Protein AF-A0A5M6I5X1-F1 (afdb_monomer_lite)

pLDDT: mean 81.23, std 10.94, range [49.38, 95.44]

Sequence (178 aa):
MTDHIRAFAERLIDKGPEALPPRDRRVIEHIAKRLSARLDWSAEYEESLTFGQRLADAVAAWGGSWPFIVSFALVMLVWIAVNLGLAGGTPFDPYPFILLNLVLSTLAAIQAPIIMMSQNRQAAKDRIQALH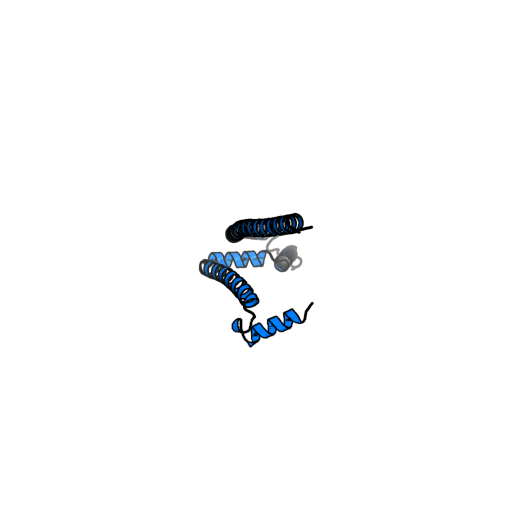DYEVNLKAEVEIVALHDKLDRLRSQDLAAAVARIEGRIEALLHVPR

Organism: NCBI:txid50712

InterPro domains:
  IPR010406 Protein of unknown function DUF1003 [PF06210] (63-159)
  IPR010406 Protein of unknown function DUF1003 [PTHR41386] (38-153)

Foldseek 3Di:
DPVVVVVVVVCCVPPNLVPDDPVVSVVVVVVVVVVVVVVVVVVVVVVPDDPVLVVLLVCLVQCPDPVNVVVVVVVVVVLCCVQVCVVVDHRPQHPVRPVVVVVVVVVVVVNVVSNVSNVVVVVVVVVVVVVVVVVVVVVVVVVVVVVVVVVVVVVVVVVVVVVVVVVVVVVVVVPPDD

Secondary structure (DSSP, 8-state):
--HHHHHHHHHHHHH-GGGS-HHHHHHHHHHHHHHHHHHHHHHHHHHT--HHHHHHHHHHHHHTSHHHHHHHHHHHHHHHHIIIIITSS--SS-TTTHHHHHHHHHHHHHHHHHHHHHHHHHHHHHHHHHHHHHHHHHHHHHHHHHHHHHHHHHHHHHHHHHHHHHHHHHHHHHT---

Structure (mmCIF, N/CA/C/O backbone):
data_AF-A0A5M6I5X1-F1
#
_entry.id   AF-A0A5M6I5X1-F1
#
loop_
_atom_site.group_PDB
_atom_site.id
_atom_site.type_symbol
_atom_site.label_atom_id
_atom_site.label_alt_id
_atom_site.label_comp_id
_atom_site.label_asym_id
_atom_site.label_entity_id
_atom_site.label_seq_id
_atom_site.pdbx_PDB_ins_code
_atom_site.Cartn_x
_atom_site.Cartn_y
_atom_site.Cartn_z
_atom_site.occupancy
_atom_site.B_iso_or_equiv
_atom_site.auth_seq_id
_atom_site.auth_comp_id
_atom_site.auth_asym_id
_atom_site.auth_atom_id
_atom_site.pdbx_PDB_model_num
ATOM 1 N N . MET A 1 1 ? 12.006 -12.744 29.711 1.00 49.38 1 MET A N 1
ATOM 2 C CA . MET A 1 1 ? 10.626 -12.481 29.239 1.00 49.38 1 MET A CA 1
ATOM 3 C C . MET A 1 1 ? 10.304 -13.355 28.014 1.00 49.38 1 MET A C 1
ATOM 5 O O . MET A 1 1 ? 9.609 -12.910 27.114 1.00 49.38 1 MET A O 1
ATOM 9 N N . THR A 1 2 ? 10.817 -14.598 27.965 1.00 55.56 2 THR A N 1
ATOM 10 C CA . THR A 1 2 ? 11.048 -15.305 26.684 1.00 55.56 2 THR A CA 1
ATOM 11 C C . THR A 1 2 ? 10.628 -16.785 26.719 1.00 55.56 2 THR A C 1
ATOM 13 O O . THR A 1 2 ? 10.107 -17.284 25.726 1.00 55.56 2 THR A O 1
ATOM 16 N N . ASP A 1 3 ? 10.719 -17.467 27.867 1.00 68.94 3 ASP A N 1
ATOM 17 C CA . ASP A 1 3 ? 10.360 -18.897 27.960 1.00 68.94 3 ASP A CA 1
ATOM 18 C C . ASP A 1 3 ? 8.855 -19.161 27.875 1.00 68.94 3 ASP A C 1
ATOM 20 O O . ASP A 1 3 ? 8.422 -20.140 27.273 1.00 68.94 3 ASP A O 1
ATOM 24 N N . HIS A 1 4 ? 8.035 -18.250 28.406 1.00 64.62 4 HIS A N 1
ATOM 25 C CA . HIS A 1 4 ? 6.580 -18.400 28.380 1.00 64.62 4 HIS A CA 1
ATOM 26 C C . HIS A 1 4 ? 6.004 -18.271 26.957 1.00 64.62 4 HIS A C 1
ATOM 28 O O . HIS A 1 4 ? 4.990 -18.893 26.652 1.00 64.62 4 HIS A O 1
ATOM 34 N N . ILE A 1 5 ? 6.655 -17.500 26.076 1.00 72.25 5 ILE A N 1
ATOM 35 C CA . ILE A 1 5 ? 6.251 -17.350 24.668 1.00 72.25 5 ILE A CA 1
ATOM 36 C C . ILE A 1 5 ? 6.659 -18.592 23.869 1.00 72.25 5 ILE A C 1
ATOM 38 O O . ILE A 1 5 ? 5.864 -19.100 23.082 1.00 72.25 5 ILE A O 1
ATOM 42 N N . ARG A 1 6 ? 7.864 -19.129 24.108 1.00 75.00 6 ARG A N 1
ATOM 43 C CA . ARG A 1 6 ? 8.332 -20.362 23.457 1.00 75.00 6 ARG A CA 1
ATOM 44 C C . ARG A 1 6 ? 7.480 -21.572 23.855 1.00 75.00 6 ARG A C 1
ATOM 46 O O . ARG A 1 6 ? 6.986 -22.266 22.974 1.00 75.00 6 ARG A O 1
ATOM 53 N N . ALA A 1 7 ? 7.220 -21.760 25.149 1.00 73.38 7 ALA A N 1
ATOM 54 C CA . ALA A 1 7 ? 6.371 -22.848 25.639 1.00 73.38 7 ALA A CA 1
ATOM 55 C C . ALA A 1 7 ? 4.919 -22.743 25.134 1.00 73.38 7 ALA A C 1
ATOM 57 O O . ALA A 1 7 ? 4.246 -23.753 24.937 1.00 73.38 7 ALA A O 1
ATOM 58 N N . PHE A 1 8 ? 4.424 -21.523 24.917 1.00 64.56 8 PHE A N 1
ATOM 59 C CA . PHE A 1 8 ? 3.113 -21.276 24.319 1.00 64.56 8 PHE A CA 1
ATOM 60 C C . PHE A 1 8 ? 3.080 -21.636 22.826 1.00 64.56 8 PHE A C 1
ATOM 62 O O . PHE A 1 8 ? 2.148 -22.304 22.383 1.00 64.56 8 PHE A O 1
ATOM 69 N N . ALA A 1 9 ? 4.113 -21.256 22.066 1.00 67.56 9 ALA A N 1
ATOM 70 C CA . ALA A 1 9 ? 4.240 -21.582 20.647 1.00 67.56 9 ALA A CA 1
ATOM 71 C C . ALA A 1 9 ? 4.378 -23.097 20.404 1.00 67.56 9 ALA A C 1
ATOM 73 O O . ALA A 1 9 ? 3.713 -23.636 19.524 1.00 67.56 9 ALA A O 1
ATOM 74 N N . GLU A 1 10 ? 5.172 -23.796 21.220 1.00 73.94 10 GLU A N 1
ATOM 75 C CA . GLU A 1 10 ? 5.323 -25.258 21.149 1.00 73.94 10 GLU A CA 1
ATOM 76 C C . GLU A 1 10 ? 4.000 -25.983 21.421 1.00 73.94 10 GLU A C 1
ATOM 78 O O . GLU A 1 10 ? 3.625 -26.884 20.676 1.00 73.94 10 GLU A O 1
ATOM 83 N N . ARG A 1 11 ? 3.229 -25.544 22.427 1.00 65.69 11 ARG A N 1
ATOM 84 C CA . ARG A 1 11 ? 1.900 -26.117 22.706 1.00 65.69 11 ARG A CA 1
ATOM 85 C C . ARG A 1 11 ? 0.918 -25.918 21.553 1.00 65.69 11 ARG A C 1
ATOM 87 O O . ARG A 1 11 ? 0.103 -26.804 21.310 1.00 65.69 11 ARG A O 1
ATOM 94 N N . LEU A 1 12 ? 0.995 -24.782 20.856 1.00 66.50 12 LEU A N 1
ATOM 95 C CA . LEU A 1 12 ? 0.159 -24.510 19.686 1.00 66.50 12 LEU A CA 1
ATOM 96 C C . LEU A 1 12 ? 0.459 -25.451 18.524 1.00 66.50 12 LEU A C 1
ATOM 98 O O . LEU A 1 12 ? -0.468 -25.949 17.893 1.00 66.50 12 LEU A O 1
ATOM 102 N N . ILE A 1 13 ? 1.747 -25.653 18.243 1.00 71.31 13 ILE A N 1
ATOM 103 C CA . ILE A 1 13 ? 2.213 -26.472 17.122 1.00 71.31 13 ILE A CA 1
ATOM 104 C C . ILE A 1 13 ? 1.899 -27.951 17.372 1.00 71.31 13 ILE A C 1
ATOM 106 O O . ILE A 1 13 ? 1.503 -28.650 16.446 1.00 71.31 13 ILE A O 1
ATOM 110 N N . ASP A 1 14 ? 2.033 -28.411 18.618 1.00 72.44 14 ASP A N 1
ATOM 111 C CA . ASP A 1 14 ? 1.978 -29.837 18.955 1.00 72.44 14 ASP A CA 1
ATOM 112 C C . ASP A 1 14 ? 0.560 -30.337 19.297 1.00 72.44 14 ASP A C 1
ATOM 114 O O . ASP A 1 14 ? 0.199 -31.470 18.988 1.00 72.44 14 ASP A O 1
ATOM 118 N N . LYS A 1 15 ? -0.281 -29.501 19.927 1.00 70.94 15 LYS A N 1
ATOM 119 C CA . LYS A 1 15 ? -1.610 -29.920 20.427 1.00 70.94 15 LYS A CA 1
ATOM 120 C C . LYS A 1 15 ? -2.788 -29.103 19.895 1.00 70.94 15 LYS A C 1
ATOM 122 O O . LYS A 1 15 ? -3.935 -29.398 20.235 1.00 70.94 15 LYS A O 1
ATOM 127 N N . GLY A 1 16 ? -2.527 -28.091 19.070 1.00 64.75 16 GLY A N 1
ATOM 128 C CA . GLY A 1 16 ? -3.561 -27.219 18.522 1.00 64.75 16 GLY A CA 1
ATOM 129 C C . GLY A 1 16 ? -4.270 -26.351 19.579 1.00 64.75 16 GLY A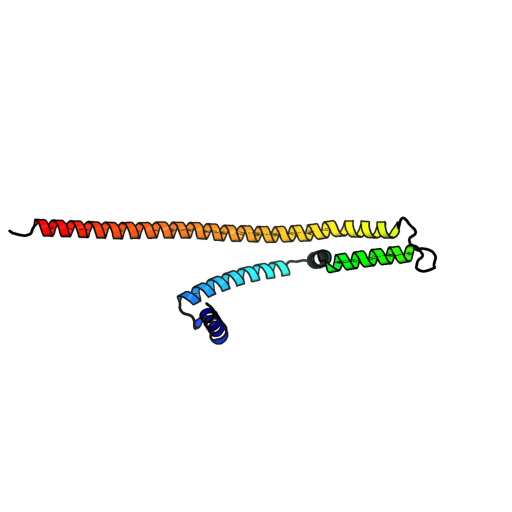 C 1
ATOM 130 O O . GLY A 1 16 ? -3.948 -26.386 20.771 1.00 64.75 16 GLY A O 1
ATOM 131 N N . PRO A 1 17 ? -5.261 -25.541 19.165 1.00 62.44 17 PRO A N 1
ATOM 132 C CA . PRO A 1 17 ? -5.926 -24.554 20.028 1.00 62.44 17 PRO A CA 1
ATOM 133 C C . PRO A 1 17 ? -6.746 -25.167 21.179 1.00 62.44 17 PRO A C 1
ATOM 135 O O . PRO A 1 17 ? -7.156 -24.460 22.100 1.00 62.44 17 PRO A O 1
ATOM 138 N N . GLU A 1 18 ? -6.973 -26.480 21.142 1.00 68.00 18 GLU A N 1
ATOM 139 C CA . GLU A 1 18 ? -7.737 -27.256 22.123 1.00 68.00 18 GLU A CA 1
ATOM 140 C C . GLU A 1 18 ? -6.987 -27.423 23.459 1.00 68.00 18 GLU A C 1
ATOM 142 O O . GLU A 1 18 ? -7.615 -27.548 24.507 1.00 68.00 18 GLU A O 1
ATOM 147 N N . ALA A 1 19 ? -5.649 -27.380 23.448 1.00 68.75 19 ALA A N 1
ATOM 148 C CA . ALA A 1 19 ? -4.811 -27.560 24.639 1.00 68.75 19 ALA A CA 1
ATOM 149 C C . ALA A 1 19 ? -4.550 -26.266 25.437 1.00 68.75 19 ALA A C 1
ATOM 151 O O . ALA A 1 19 ? -3.765 -26.263 26.391 1.00 68.75 19 ALA A O 1
ATOM 152 N N . LEU A 1 20 ? -5.181 -25.158 25.044 1.00 65.31 20 LEU A N 1
ATOM 153 C CA . LEU A 1 20 ? -5.006 -23.849 25.663 1.00 65.31 20 LEU A CA 1
ATOM 154 C C . LEU A 1 20 ? -6.043 -23.594 26.767 1.00 65.31 20 LEU A C 1
ATOM 156 O O . LEU A 1 20 ? -7.198 -24.009 26.643 1.00 65.31 20 LEU A O 1
ATOM 160 N N . PRO A 1 21 ? -5.687 -22.835 27.821 1.00 74.56 21 PRO A N 1
ATOM 161 C CA . PRO A 1 21 ? -6.662 -22.312 28.770 1.00 74.56 21 PRO A CA 1
ATOM 162 C C . PRO A 1 21 ? -7.795 -21.546 28.050 1.00 74.56 21 PRO A C 1
ATOM 164 O O . PRO A 1 21 ? -7.528 -20.839 27.075 1.00 74.56 21 PRO A O 1
ATOM 167 N N . PRO A 1 22 ? -9.049 -21.571 28.551 1.00 73.00 22 PRO A N 1
ATOM 168 C CA . PRO A 1 22 ? -10.209 -20.951 27.884 1.00 73.00 22 PRO A CA 1
ATOM 169 C C . PRO A 1 22 ? -10.074 -19.445 27.592 1.00 73.00 22 PRO A C 1
ATOM 171 O O . PRO A 1 22 ? -10.799 -18.883 26.769 1.00 73.00 22 PRO A O 1
ATOM 174 N N . ARG A 1 23 ? -9.175 -18.749 28.298 1.00 67.75 23 ARG A N 1
ATOM 175 C CA . ARG A 1 23 ? -8.850 -17.340 28.034 1.00 67.75 23 ARG A CA 1
ATOM 176 C C . ARG A 1 23 ? -7.974 -17.178 26.792 1.00 67.75 23 ARG A C 1
ATOM 178 O O . ARG A 1 23 ? -8.297 -16.340 25.956 1.00 67.75 23 ARG A O 1
ATOM 185 N N . ASP A 1 24 ? -6.952 -18.012 26.641 1.00 69.44 24 ASP A N 1
ATOM 186 C CA . ASP A 1 24 ? -5.964 -17.913 25.565 1.00 69.44 24 ASP A CA 1
ATOM 187 C C . ASP A 1 24 ? -6.542 -18.410 24.235 1.00 69.44 24 ASP A C 1
ATOM 189 O O . ASP A 1 24 ? -6.333 -17.784 23.196 1.00 69.44 24 ASP A O 1
ATOM 193 N N . ARG A 1 25 ? -7.371 -19.468 24.276 1.00 74.12 25 ARG A N 1
ATOM 194 C CA . ARG A 1 25 ? -8.099 -19.984 23.102 1.00 74.12 25 ARG A CA 1
ATOM 195 C C . ARG A 1 25 ? -8.933 -18.898 22.423 1.00 74.12 25 ARG A C 1
ATOM 197 O O . ARG A 1 25 ? -8.873 -18.754 21.208 1.00 74.12 25 ARG A O 1
ATOM 204 N N . ARG A 1 26 ? -9.655 -18.086 23.205 1.00 73.31 26 ARG A N 1
ATOM 205 C CA . ARG A 1 26 ? -10.474 -16.992 22.662 1.00 73.31 26 ARG A CA 1
ATOM 206 C C . ARG A 1 26 ? -9.620 -15.955 21.948 1.00 73.31 26 ARG A C 1
ATOM 208 O O . ARG A 1 26 ? -9.989 -15.537 20.859 1.00 73.31 26 ARG A O 1
ATOM 215 N N . VAL A 1 27 ? -8.484 -15.559 22.516 1.00 72.12 27 VAL A N 1
ATOM 216 C CA . VAL A 1 27 ? -7.590 -14.583 21.875 1.00 72.12 27 VAL A CA 1
ATOM 217 C C . VAL A 1 27 ? -7.089 -15.115 20.531 1.00 72.12 27 VAL A C 1
ATOM 219 O O . VAL A 1 27 ? -7.139 -14.396 19.536 1.00 72.12 27 VAL A O 1
ATOM 222 N N . ILE A 1 28 ? -6.693 -16.389 20.470 1.00 73.12 28 ILE A N 1
ATOM 223 C CA . ILE A 1 28 ? -6.227 -17.006 19.222 1.00 73.12 28 ILE A CA 1
ATOM 224 C C . ILE A 1 28 ? -7.351 -17.165 18.209 1.00 73.12 28 ILE A C 1
ATOM 226 O O . ILE A 1 28 ? -7.136 -16.846 17.049 1.00 73.12 28 ILE A O 1
ATOM 230 N N . GLU A 1 29 ? -8.548 -17.589 18.613 1.00 78.19 29 GLU A N 1
ATOM 231 C CA . GLU A 1 29 ? -9.698 -17.670 17.706 1.00 78.19 29 GLU A CA 1
ATOM 232 C C . GLU A 1 29 ? -10.042 -16.298 17.110 1.00 78.19 29 GLU A C 1
ATOM 234 O O . GLU A 1 29 ? -10.335 -16.205 15.920 1.00 78.19 29 GLU A O 1
ATOM 239 N N . HIS A 1 30 ? -9.939 -15.215 17.889 1.00 74.06 30 HIS A N 1
ATOM 240 C CA . HIS A 1 30 ? -10.158 -13.858 17.378 1.00 74.06 30 HIS A CA 1
ATOM 241 C C . HIS A 1 30 ? -9.050 -13.415 16.414 1.00 74.06 30 HIS A C 1
ATOM 243 O O . HIS A 1 30 ? -9.351 -12.835 15.370 1.00 74.06 30 HIS A O 1
ATOM 249 N N . ILE A 1 31 ? -7.781 -13.701 16.728 1.00 75.94 31 ILE A N 1
ATOM 250 C CA . ILE A 1 31 ? -6.645 -13.389 15.848 1.00 75.94 31 ILE A CA 1
ATOM 251 C C . ILE A 1 31 ? -6.734 -14.201 14.553 1.00 75.94 31 ILE A C 1
ATOM 253 O O . ILE A 1 31 ? -6.607 -13.631 13.473 1.00 75.94 31 ILE A O 1
ATOM 257 N N . ALA A 1 32 ? -7.009 -15.501 14.655 1.00 75.56 32 ALA A N 1
ATOM 258 C CA . ALA A 1 32 ? -7.158 -16.405 13.525 1.00 75.56 32 ALA A CA 1
ATOM 259 C C . ALA A 1 32 ? -8.309 -15.953 12.629 1.00 75.56 32 ALA A C 1
ATOM 261 O O . ALA A 1 32 ? -8.087 -15.721 11.453 1.00 75.56 32 ALA A O 1
ATOM 262 N N . LYS A 1 33 ? -9.500 -15.700 13.183 1.00 76.00 33 LYS A N 1
ATOM 263 C CA . LYS A 1 33 ? -10.663 -15.253 12.404 1.00 76.00 33 LYS A CA 1
ATOM 264 C C . LYS A 1 33 ? -10.415 -13.920 11.689 1.00 76.00 33 LYS A C 1
ATOM 266 O O . LYS A 1 33 ? -10.856 -13.739 10.558 1.00 76.00 33 LYS A O 1
ATOM 271 N N . ARG A 1 34 ? -9.684 -12.997 12.326 1.00 71.25 34 ARG A N 1
ATOM 272 C CA . ARG A 1 34 ? -9.312 -11.706 11.724 1.00 71.25 34 ARG A CA 1
ATOM 273 C C . ARG A 1 34 ? -8.247 -11.857 10.636 1.00 71.25 34 ARG A C 1
ATOM 275 O O . ARG A 1 34 ? -8.311 -11.157 9.628 1.00 71.25 34 ARG A O 1
ATOM 282 N N . LEU A 1 35 ? -7.290 -12.763 10.830 1.00 72.06 35 LEU A N 1
ATOM 283 C CA . LEU A 1 35 ? -6.271 -13.086 9.836 1.00 72.06 35 LEU A CA 1
ATOM 284 C C . LEU A 1 35 ? -6.886 -13.804 8.628 1.00 72.06 35 LEU A C 1
ATOM 286 O O . LEU A 1 35 ? -6.607 -13.407 7.504 1.00 72.06 35 LEU A O 1
ATOM 290 N N . SER A 1 36 ? -7.765 -14.784 8.857 1.00 66.44 36 SER A N 1
ATOM 291 C CA . SER A 1 36 ? -8.510 -15.504 7.819 1.00 66.44 36 SER A CA 1
ATOM 292 C C . SER A 1 36 ? -9.335 -14.550 6.972 1.00 66.44 36 SER A C 1
ATOM 294 O O . SER A 1 36 ? -9.169 -14.544 5.763 1.00 66.44 36 SER A O 1
ATOM 296 N N . ALA A 1 37 ? -10.112 -13.656 7.598 1.00 69.44 37 ALA A N 1
ATOM 297 C CA . ALA A 1 37 ? -10.862 -12.648 6.858 1.00 69.44 37 ALA A CA 1
ATOM 298 C C . ALA A 1 37 ? -9.930 -11.818 5.956 1.00 69.44 37 ALA A C 1
ATOM 300 O O . ALA A 1 37 ? -10.168 -11.726 4.760 1.00 69.44 37 ALA A O 1
ATOM 301 N N . ARG A 1 38 ? -8.824 -11.269 6.484 1.00 66.25 38 ARG A N 1
ATOM 302 C CA . ARG A 1 38 ? -7.865 -10.502 5.661 1.00 66.25 38 ARG A CA 1
ATOM 303 C C . ARG A 1 38 ? -7.286 -11.308 4.492 1.00 66.25 38 ARG A C 1
ATOM 305 O O . ARG A 1 38 ? -7.115 -10.741 3.417 1.00 66.25 38 ARG A O 1
ATOM 312 N N . LEU A 1 39 ? -6.968 -12.583 4.705 1.00 66.38 39 LEU A N 1
ATOM 313 C CA . LEU A 1 39 ? -6.417 -13.459 3.670 1.00 66.38 39 LEU A CA 1
ATOM 314 C C . LEU A 1 39 ? -7.459 -13.778 2.589 1.00 66.38 39 LEU A C 1
ATOM 316 O O . LEU A 1 39 ? -7.140 -13.652 1.408 1.00 66.38 39 LEU A O 1
ATOM 320 N N . ASP A 1 40 ? -8.698 -14.078 2.980 1.00 65.56 40 ASP A N 1
ATOM 321 C CA . ASP A 1 40 ? -9.804 -14.357 2.057 1.00 65.56 40 ASP A CA 1
ATOM 322 C C . ASP A 1 40 ? -10.088 -13.143 1.157 1.00 65.56 40 ASP A C 1
ATOM 324 O O . ASP A 1 40 ? -10.105 -13.269 -0.067 1.00 65.56 40 ASP A O 1
ATOM 328 N N . TRP A 1 41 ? -10.167 -11.939 1.740 1.00 63.03 41 TRP A N 1
ATOM 329 C CA . TRP A 1 41 ? -10.329 -10.688 0.983 1.00 63.03 41 TRP A CA 1
ATOM 330 C C . TRP A 1 41 ? -9.188 -10.447 -0.015 1.00 63.03 41 TRP A C 1
ATOM 332 O O . TRP A 1 41 ? -9.421 -9.931 -1.108 1.00 63.03 41 TRP A O 1
ATOM 342 N N . SER A 1 42 ? -7.948 -10.788 0.350 1.00 63.50 42 SER A N 1
ATOM 343 C CA . SER A 1 42 ? -6.803 -10.618 -0.550 1.00 63.50 42 SER A CA 1
ATOM 344 C C . SER A 1 42 ? -6.820 -11.610 -1.714 1.00 63.50 42 SER A C 1
ATOM 346 O O . SER A 1 42 ? -6.575 -11.201 -2.846 1.00 63.50 42 SER A O 1
ATOM 348 N N . ALA A 1 43 ? -7.177 -12.871 -1.454 1.00 62.38 43 ALA A N 1
ATOM 349 C CA . ALA A 1 43 ? -7.205 -13.934 -2.451 1.00 62.38 43 ALA A CA 1
ATOM 350 C C . ALA A 1 43 ? -8.336 -13.734 -3.472 1.00 62.38 43 ALA A C 1
ATOM 352 O O . ALA A 1 43 ? -8.096 -13.807 -4.675 1.00 62.38 43 ALA A O 1
ATOM 353 N N . GLU A 1 44 ? -9.536 -13.384 -3.004 1.00 63.94 44 GLU A N 1
ATOM 354 C CA . GLU A 1 44 ? -10.699 -13.124 -3.863 1.00 63.94 44 GLU A CA 1
ATOM 355 C C . GLU A 1 44 ? -10.485 -11.881 -4.750 1.00 63.94 44 GLU A C 1
ATOM 357 O O . GLU A 1 44 ? -10.874 -11.846 -5.920 1.00 63.94 44 GLU A O 1
ATOM 362 N N . TYR A 1 45 ? -9.772 -10.871 -4.237 1.00 66.56 45 TYR A N 1
ATOM 363 C CA . TYR A 1 45 ? -9.380 -9.704 -5.027 1.00 66.56 45 TYR A CA 1
ATOM 364 C C . TYR A 1 45 ? -8.350 -10.053 -6.109 1.00 66.56 45 TYR A C 1
ATOM 366 O O . TYR A 1 45 ? -8.441 -9.554 -7.231 1.00 66.56 45 TYR A O 1
ATOM 374 N N . GLU A 1 46 ? -7.370 -10.901 -5.796 1.00 64.44 46 GLU A N 1
ATOM 375 C CA . GLU A 1 46 ? -6.310 -11.305 -6.726 1.00 64.44 46 GLU A CA 1
ATOM 376 C C . GLU A 1 46 ? -6.837 -12.209 -7.852 1.00 64.44 46 GLU A C 1
ATOM 378 O O . GLU A 1 46 ? -6.383 -12.099 -8.993 1.00 64.44 46 GLU A O 1
ATOM 383 N N . GLU A 1 47 ? -7.853 -13.025 -7.558 1.00 63.03 47 GLU A N 1
ATOM 384 C CA . GLU A 1 47 ? -8.560 -13.870 -8.528 1.00 63.03 47 GLU A CA 1
ATOM 385 C C . GLU A 1 47 ? -9.394 -13.048 -9.529 1.00 63.03 47 GLU A C 1
ATOM 387 O O . GLU A 1 47 ? -9.560 -13.442 -10.684 1.00 63.03 47 GLU A O 1
ATOM 392 N N . SER A 1 48 ? -9.837 -11.848 -9.135 1.00 69.06 48 SER A N 1
ATOM 393 C CA . SER A 1 48 ? -10.588 -10.927 -10.001 1.00 69.06 48 SER A CA 1
ATOM 394 C C . SER A 1 48 ? -9.725 -10.113 -10.983 1.00 69.06 48 SER A C 1
ATOM 396 O O . SER A 1 48 ? -10.261 -9.406 -11.844 1.00 69.06 48 SER A O 1
ATOM 398 N N . LEU A 1 49 ? -8.389 -10.181 -10.881 1.00 73.31 49 LEU A N 1
ATOM 399 C CA . LEU A 1 49 ? -7.493 -9.378 -11.715 1.00 73.31 49 LEU A CA 1
ATOM 400 C C . LEU A 1 49 ? -7.364 -9.948 -13.129 1.00 73.31 49 LEU A C 1
ATOM 402 O O . LEU A 1 49 ? -6.939 -11.082 -13.354 1.00 73.31 49 LEU A O 1
ATOM 406 N N . THR A 1 50 ? -7.618 -9.097 -14.119 1.00 81.44 50 THR A N 1
ATOM 407 C CA . THR A 1 50 ? -7.371 -9.436 -15.525 1.00 81.44 50 THR A CA 1
ATOM 408 C C . THR A 1 50 ? -5.873 -9.612 -15.806 1.00 81.44 50 THR A C 1
ATOM 410 O O . THR A 1 50 ? -5.017 -9.022 -15.140 1.00 81.44 50 THR A O 1
ATOM 413 N N . PHE A 1 51 ? -5.526 -10.373 -16.851 1.00 79.88 51 PHE A N 1
ATOM 414 C CA . PHE A 1 51 ? -4.129 -10.598 -17.254 1.00 79.88 51 PHE A CA 1
ATOM 415 C C . PHE A 1 51 ? -3.339 -9.289 -17.443 1.00 79.88 51 PHE A C 1
ATOM 417 O O . PHE A 1 51 ? -2.198 -9.184 -16.996 1.00 79.88 51 PHE A O 1
ATOM 424 N N . GLY A 1 52 ? -3.966 -8.266 -18.038 1.00 76.69 52 GLY A N 1
ATOM 425 C CA . GLY A 1 52 ? -3.350 -6.951 -18.233 1.00 76.69 52 GLY A CA 1
ATOM 426 C C . GLY A 1 52 ? -3.059 -6.214 -16.922 1.00 76.69 52 GLY A C 1
ATOM 427 O O . GLY A 1 52 ? -2.008 -5.592 -16.794 1.00 76.69 52 GLY A O 1
ATOM 428 N N . GLN A 1 53 ? -3.935 -6.329 -15.921 1.00 77.75 53 GLN A N 1
ATOM 429 C CA . GLN A 1 53 ? -3.715 -5.731 -14.599 1.00 77.75 53 GLN A CA 1
ATOM 430 C C . GLN A 1 53 ? -2.590 -6.438 -13.836 1.00 77.75 53 GLN A C 1
ATOM 432 O O . GLN A 1 53 ? -1.759 -5.765 -13.229 1.00 77.75 53 GLN A O 1
ATOM 437 N N . ARG A 1 54 ? -2.508 -7.773 -13.936 1.00 80.06 54 ARG A N 1
ATOM 438 C CA . ARG A 1 54 ? -1.410 -8.560 -13.347 1.00 80.06 54 ARG A CA 1
ATOM 439 C C . ARG A 1 54 ? -0.059 -8.197 -13.964 1.00 80.06 54 ARG A C 1
ATOM 441 O O . ARG A 1 54 ? 0.921 -8.028 -13.243 1.00 80.06 54 ARG A O 1
ATOM 448 N N . LEU A 1 55 ? -0.009 -8.040 -15.290 1.00 77.75 55 LEU A N 1
ATOM 449 C CA . LEU A 1 55 ? 1.203 -7.607 -15.987 1.00 77.75 55 LEU A CA 1
ATOM 450 C C . LEU A 1 55 ? 1.591 -6.172 -15.600 1.00 77.75 55 LEU A C 1
ATOM 452 O O . LEU A 1 55 ? 2.760 -5.913 -15.335 1.00 77.75 55 LEU A O 1
ATOM 456 N N . ALA A 1 56 ? 0.622 -5.256 -15.521 1.00 78.81 56 ALA A N 1
ATOM 457 C CA . ALA A 1 56 ? 0.855 -3.877 -15.097 1.00 78.81 56 ALA A CA 1
ATOM 458 C C . ALA A 1 56 ? 1.446 -3.791 -13.678 1.00 78.81 56 ALA A C 1
ATOM 460 O O . ALA A 1 56 ? 2.393 -3.036 -13.466 1.00 78.81 56 ALA A O 1
ATOM 461 N N . ASP A 1 57 ? 0.945 -4.590 -12.729 1.00 77.44 57 ASP A N 1
ATOM 462 C CA . ASP A 1 57 ? 1.512 -4.660 -11.373 1.00 77.44 57 ASP A CA 1
ATOM 463 C C . ASP A 1 57 ? 2.924 -5.224 -11.353 1.00 77.44 57 ASP A C 1
ATOM 465 O O . ASP A 1 57 ? 3.791 -4.672 -10.680 1.00 77.44 57 ASP A O 1
ATOM 469 N N . ALA A 1 58 ? 3.179 -6.290 -12.114 1.00 77.06 58 ALA A N 1
ATOM 470 C CA . ALA A 1 58 ? 4.514 -6.865 -12.206 1.00 77.06 58 ALA A CA 1
ATOM 471 C C . ALA A 1 58 ? 5.521 -5.854 -12.785 1.00 77.06 58 ALA A C 1
ATOM 473 O O . ALA A 1 58 ? 6.626 -5.707 -12.263 1.00 77.06 58 ALA A O 1
ATOM 474 N N . VAL A 1 59 ? 5.124 -5.116 -13.828 1.00 75.50 59 VAL A N 1
ATOM 475 C CA . VAL A 1 59 ? 5.949 -4.070 -14.448 1.00 75.50 59 VAL A CA 1
ATOM 476 C C . VAL A 1 59 ? 6.174 -2.897 -13.489 1.00 75.50 59 VAL A C 1
ATOM 478 O O . VAL A 1 59 ? 7.302 -2.420 -13.384 1.00 75.50 59 VAL A O 1
ATOM 481 N N . ALA A 1 60 ? 5.148 -2.453 -12.757 1.00 77.75 60 ALA A N 1
ATOM 482 C CA . ALA A 1 60 ? 5.273 -1.375 -11.776 1.00 77.75 60 ALA A CA 1
ATOM 483 C C . ALA A 1 60 ? 6.176 -1.770 -10.592 1.00 77.75 60 ALA A C 1
ATOM 485 O O . ALA A 1 60 ? 7.051 -0.997 -10.199 1.00 77.75 60 ALA A O 1
ATOM 486 N N . ALA A 1 61 ? 6.020 -2.989 -10.066 1.00 76.31 61 ALA A N 1
ATOM 487 C CA . ALA A 1 61 ? 6.840 -3.510 -8.974 1.00 76.31 61 ALA A CA 1
ATOM 488 C C . ALA A 1 61 ? 8.313 -3.676 -9.382 1.00 76.31 61 ALA A C 1
ATOM 490 O O . ALA A 1 61 ? 9.215 -3.343 -8.614 1.00 76.31 61 ALA A O 1
ATOM 491 N N . TRP A 1 62 ? 8.569 -4.151 -10.604 1.00 76.19 62 TRP A N 1
ATOM 492 C CA . TRP A 1 62 ? 9.927 -4.298 -11.125 1.00 76.19 62 TRP A CA 1
ATOM 493 C C . TRP A 1 62 ? 10.582 -2.943 -11.436 1.00 76.19 62 TRP A C 1
ATOM 495 O O . TRP A 1 62 ? 11.727 -2.699 -11.039 1.00 76.19 62 TRP A O 1
ATOM 505 N N . GLY A 1 63 ? 9.834 -2.035 -12.073 1.00 77.12 63 GLY A N 1
ATOM 506 C CA . GLY A 1 63 ? 10.292 -0.694 -12.440 1.00 77.12 63 GLY A CA 1
ATOM 507 C C . GLY A 1 63 ? 10.574 0.230 -11.248 1.00 77.12 63 GLY A C 1
ATOM 508 O O . GLY A 1 63 ? 11.357 1.165 -11.378 1.00 77.12 63 GLY A O 1
ATOM 509 N N . GLY A 1 64 ? 9.991 -0.044 -10.077 1.00 75.06 64 GLY A N 1
ATOM 510 C CA . GLY A 1 64 ? 10.234 0.706 -8.838 1.00 75.06 64 GLY A CA 1
ATOM 511 C C . GLY A 1 64 ? 11.482 0.286 -8.049 1.00 75.06 64 GLY A C 1
ATOM 512 O O . GLY A 1 64 ? 11.724 0.816 -6.965 1.00 75.06 64 GLY A O 1
ATOM 513 N N . SER A 1 65 ? 12.265 -0.681 -8.538 1.00 85.12 65 SER A N 1
ATOM 514 C CA . SER A 1 65 ? 13.397 -1.242 -7.793 1.00 85.12 65 SER A CA 1
ATOM 515 C C . SER A 1 65 ? 14.722 -0.502 -8.046 1.00 85.12 65 SER A C 1
ATOM 517 O O . SER A 1 65 ? 15.050 -0.117 -9.168 1.00 85.12 65 SER A O 1
ATOM 519 N N . TRP A 1 66 ? 15.541 -0.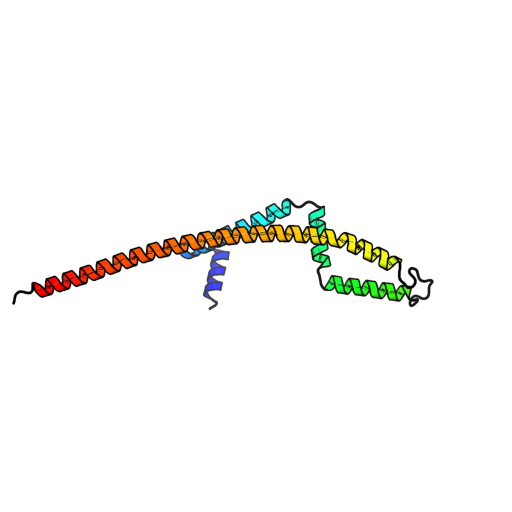346 -7.000 1.00 86.12 66 TRP A N 1
ATOM 520 C CA . TRP A 1 66 ? 16.883 0.253 -7.101 1.00 86.12 66 TRP A CA 1
ATOM 521 C C . TRP A 1 66 ? 17.815 -0.448 -8.112 1.00 86.12 66 TRP A C 1
ATOM 523 O O . TRP A 1 66 ? 18.475 0.250 -8.885 1.00 86.12 66 TRP A O 1
ATOM 533 N N . PRO A 1 67 ? 17.873 -1.796 -8.178 1.00 88.12 67 PRO A N 1
ATOM 534 C CA . PRO A 1 67 ? 18.688 -2.494 -9.172 1.00 88.12 67 PRO A CA 1
ATOM 535 C C . PRO A 1 67 ? 18.256 -2.217 -10.617 1.00 88.12 67 PRO A C 1
ATOM 537 O O . PRO A 1 67 ? 19.115 -2.106 -11.493 1.00 88.12 67 PRO A O 1
ATOM 540 N N . PHE A 1 68 ? 16.951 -2.055 -10.871 1.00 86.88 68 PHE A N 1
ATOM 541 C CA . PHE A 1 68 ? 16.445 -1.709 -12.199 1.00 86.88 68 PHE A CA 1
ATOM 542 C C . PHE A 1 68 ? 16.984 -0.350 -12.654 1.00 86.88 68 PHE A C 1
ATOM 544 O O . PHE A 1 68 ? 17.572 -0.268 -13.732 1.00 86.88 68 PHE A O 1
ATOM 551 N N . ILE A 1 69 ? 16.890 0.677 -11.802 1.00 88.31 69 ILE A N 1
ATOM 552 C CA . ILE A 1 69 ? 17.386 2.033 -12.094 1.00 88.31 69 ILE A CA 1
ATOM 553 C C . ILE A 1 69 ? 18.881 2.008 -12.446 1.00 88.31 69 ILE A C 1
ATOM 555 O O . ILE A 1 69 ? 19.294 2.593 -13.448 1.00 88.31 69 ILE A O 1
ATOM 559 N N . VAL A 1 70 ? 19.692 1.291 -11.660 1.00 91.62 70 VAL A N 1
ATOM 560 C CA . VAL A 1 70 ? 21.140 1.172 -11.899 1.00 91.62 70 VAL A CA 1
ATOM 561 C C . VAL A 1 70 ? 21.431 0.441 -13.213 1.00 91.62 70 VAL A C 1
ATOM 563 O O . VAL A 1 70 ? 22.254 0.902 -14.003 1.00 91.62 70 VAL A O 1
ATOM 566 N N . SER A 1 71 ? 20.740 -0.672 -13.482 1.00 91.50 71 SER A N 1
ATOM 567 C CA . SER A 1 71 ? 20.912 -1.426 -14.731 1.00 91.50 71 SER A CA 1
ATOM 568 C C . SER A 1 71 ? 20.506 -0.610 -15.963 1.00 91.50 71 SER A C 1
ATOM 570 O O . SER A 1 71 ? 21.207 -0.623 -16.972 1.00 91.50 71 SER A O 1
ATOM 572 N N . PHE A 1 72 ? 19.424 0.164 -15.862 1.00 90.62 72 PHE A N 1
ATOM 573 C CA . PHE A 1 72 ? 18.921 1.022 -16.927 1.00 90.62 72 PHE A CA 1
ATOM 574 C C . PHE A 1 72 ? 19.900 2.159 -17.238 1.00 90.62 72 PHE A C 1
ATOM 576 O O . PHE A 1 72 ? 20.242 2.383 -18.399 1.00 90.62 72 PHE A O 1
ATOM 583 N N . ALA A 1 73 ? 20.432 2.815 -16.202 1.00 91.69 73 ALA A N 1
ATOM 584 C CA . ALA A 1 73 ? 21.473 3.828 -16.350 1.00 91.69 73 ALA A CA 1
ATOM 585 C C . ALA A 1 73 ? 22.746 3.257 -16.999 1.00 91.69 73 ALA A C 1
ATOM 587 O O . ALA A 1 73 ? 23.331 3.894 -17.875 1.00 91.69 73 ALA A O 1
ATOM 588 N N . LEU A 1 74 ? 23.153 2.036 -16.630 1.00 95.06 74 LEU A N 1
ATOM 589 C CA . LEU A 1 74 ? 24.301 1.366 -17.244 1.00 95.06 74 LEU A CA 1
ATOM 590 C C . LEU A 1 74 ? 24.067 1.093 -18.735 1.00 95.06 74 LEU A C 1
ATOM 592 O O . LEU A 1 74 ? 24.939 1.388 -19.549 1.00 95.06 74 LEU A O 1
ATOM 596 N N . VAL A 1 75 ? 22.890 0.581 -19.108 1.00 92.25 75 VAL A N 1
ATOM 597 C CA . VAL A 1 75 ? 22.523 0.351 -20.516 1.00 92.25 75 VAL A CA 1
ATOM 598 C C . VAL A 1 75 ? 22.563 1.656 -21.312 1.00 92.25 75 VAL A C 1
ATOM 600 O O . VAL A 1 75 ? 23.111 1.674 -22.414 1.00 92.25 75 VAL A O 1
ATOM 603 N N . MET A 1 76 ? 22.059 2.759 -20.749 1.00 91.25 76 MET A N 1
ATOM 604 C CA . MET A 1 76 ? 22.146 4.076 -21.387 1.00 91.25 76 MET A CA 1
ATOM 605 C C . MET A 1 76 ? 23.598 4.525 -21.591 1.00 91.25 76 MET A C 1
ATOM 607 O O . MET A 1 76 ? 23.950 4.975 -22.680 1.00 91.25 76 MET A O 1
ATOM 611 N N . LEU A 1 77 ? 24.459 4.374 -20.580 1.00 91.38 77 LEU A N 1
ATOM 612 C CA . LEU A 1 77 ? 25.880 4.718 -20.692 1.00 91.38 77 LEU A CA 1
ATOM 613 C C . LEU A 1 77 ? 26.592 3.874 -21.755 1.00 91.38 77 LEU A C 1
ATOM 615 O O . LEU A 1 77 ? 27.369 4.413 -22.541 1.00 91.38 77 LEU A O 1
ATOM 619 N N . VAL A 1 78 ? 26.297 2.573 -21.816 1.00 91.19 78 VAL A N 1
ATOM 620 C CA . VAL A 1 78 ? 26.837 1.672 -22.842 1.00 91.19 78 VAL A CA 1
ATOM 621 C C . VAL A 1 78 ? 26.365 2.094 -24.236 1.00 91.19 78 VAL A C 1
ATOM 623 O O . VAL A 1 78 ? 27.184 2.180 -25.149 1.00 91.19 78 VAL A O 1
ATOM 626 N N . TRP A 1 79 ? 25.081 2.426 -24.404 1.00 88.81 79 TRP A N 1
ATOM 627 C CA . TRP A 1 79 ? 24.534 2.903 -25.679 1.00 88.81 79 TRP A CA 1
ATOM 628 C C . TRP A 1 79 ? 25.228 4.179 -26.162 1.00 88.81 79 TRP A C 1
ATOM 630 O O . TRP A 1 79 ? 25.627 4.269 -27.326 1.00 88.81 79 TRP A O 1
ATOM 640 N N . ILE A 1 80 ? 25.405 5.150 -25.262 1.00 88.12 80 ILE A N 1
ATOM 641 C CA . ILE A 1 80 ? 26.107 6.404 -25.551 1.00 88.12 80 ILE A CA 1
ATOM 642 C C . ILE A 1 80 ? 27.561 6.114 -25.931 1.00 88.12 80 ILE A C 1
ATOM 644 O O . ILE A 1 80 ? 28.029 6.620 -26.947 1.00 88.12 80 ILE A O 1
ATOM 648 N N . ALA A 1 81 ? 28.264 5.273 -25.166 1.00 87.88 81 ALA A N 1
ATOM 649 C CA . ALA A 1 81 ? 29.661 4.939 -25.425 1.00 87.88 81 ALA A CA 1
ATOM 650 C C . ALA A 1 81 ? 29.855 4.309 -26.816 1.00 87.88 81 ALA A C 1
ATOM 652 O O . ALA A 1 81 ? 30.708 4.756 -27.582 1.00 87.88 81 ALA A O 1
ATOM 653 N N . VAL A 1 82 ? 29.020 3.329 -27.178 1.00 86.62 82 VAL A N 1
ATOM 654 C CA . VAL A 1 82 ? 29.059 2.676 -28.498 1.00 86.62 82 VAL A CA 1
ATOM 655 C C . VAL A 1 82 ? 28.838 3.690 -29.627 1.00 86.62 82 VAL A C 1
ATOM 657 O O . VAL A 1 82 ? 29.586 3.688 -30.605 1.00 86.62 82 VAL A O 1
ATOM 660 N N . ASN A 1 83 ? 27.863 4.592 -29.481 1.00 85.12 83 ASN A N 1
ATOM 661 C CA . ASN A 1 83 ? 27.508 5.567 -30.518 1.00 85.12 83 ASN A CA 1
ATOM 662 C C . ASN A 1 83 ? 28.422 6.803 -30.572 1.00 85.12 83 ASN A C 1
ATOM 664 O O . ASN A 1 83 ? 28.448 7.492 -31.588 1.00 85.12 83 ASN A O 1
ATOM 668 N N . LEU A 1 84 ? 29.229 7.064 -29.538 1.00 82.62 84 LEU A N 1
ATOM 669 C CA . LEU A 1 84 ? 30.249 8.122 -29.552 1.00 82.62 84 LEU A CA 1
ATOM 670 C C . LEU A 1 84 ? 31.519 7.722 -30.332 1.00 82.62 84 LEU A C 1
ATOM 672 O O . LEU A 1 84 ? 32.486 8.477 -30.380 1.00 82.62 84 LEU A O 1
ATOM 676 N N . GLY A 1 85 ? 31.531 6.536 -30.949 1.00 71.88 85 GLY A N 1
ATOM 677 C CA . GLY A 1 85 ? 32.637 6.068 -31.785 1.00 71.88 85 GLY A CA 1
ATOM 678 C C . GLY A 1 85 ? 33.697 5.251 -31.043 1.00 71.88 85 GLY A C 1
ATOM 679 O O . GLY A 1 85 ? 34.674 4.842 -31.666 1.00 71.88 85 GLY A O 1
ATOM 680 N N . LEU A 1 86 ? 33.492 4.917 -29.759 1.00 64.81 86 LEU A N 1
ATOM 681 C CA . LEU A 1 86 ? 34.376 3.998 -29.017 1.00 64.81 86 LEU A CA 1
ATOM 682 C C . LEU A 1 86 ? 34.397 2.575 -29.614 1.00 64.81 86 LEU A C 1
ATOM 684 O O . LEU A 1 86 ? 35.277 1.788 -29.284 1.00 64.81 86 LEU A O 1
ATOM 688 N N . ALA A 1 87 ? 33.454 2.255 -30.507 1.00 62.44 87 ALA A N 1
ATOM 689 C CA . ALA A 1 87 ? 33.346 0.973 -31.201 1.00 62.44 87 ALA A CA 1
ATOM 690 C C . ALA A 1 87 ? 33.921 0.967 -32.641 1.00 62.44 87 ALA A C 1
ATOM 692 O O . ALA A 1 87 ? 33.801 -0.043 -33.330 1.00 62.44 87 ALA A O 1
ATOM 693 N N . GLY A 1 88 ? 34.541 2.060 -33.116 1.00 60.53 88 GLY A N 1
ATOM 694 C CA . GLY A 1 88 ? 35.319 2.078 -34.369 1.00 60.53 88 GLY A CA 1
ATOM 695 C C . GLY A 1 88 ? 34.536 1.959 -35.692 1.00 60.53 88 GLY A C 1
ATOM 696 O O . GLY A 1 88 ? 35.154 1.731 -36.730 1.00 60.53 88 GLY A O 1
ATOM 697 N N . GLY A 1 89 ? 33.206 2.114 -35.678 1.00 71.44 89 GLY A N 1
ATOM 698 C CA . GLY A 1 89 ? 32.331 2.060 -36.863 1.00 71.44 89 GLY A CA 1
ATOM 699 C C . GLY A 1 89 ? 31.493 3.330 -37.077 1.00 71.44 89 GLY A C 1
ATOM 700 O O . GLY A 1 89 ? 31.567 4.274 -36.291 1.00 71.44 89 GLY A O 1
ATOM 701 N N . THR A 1 90 ? 30.676 3.358 -38.138 1.00 75.12 90 THR A N 1
ATOM 702 C CA . THR A 1 90 ? 29.691 4.434 -38.362 1.00 75.12 90 THR A CA 1
ATOM 703 C C . THR A 1 90 ? 28.667 4.453 -37.222 1.00 75.12 90 THR A C 1
ATOM 705 O O . THR A 1 90 ? 28.052 3.411 -36.978 1.00 75.12 90 THR A O 1
ATOM 708 N N . PRO A 1 91 ? 28.452 5.593 -36.537 1.00 74.44 91 PRO A N 1
ATOM 709 C CA . PRO A 1 91 ? 27.485 5.673 -35.447 1.00 74.44 91 PRO A CA 1
ATOM 710 C C . PRO A 1 91 ? 26.074 5.334 -35.933 1.00 74.44 91 PRO A C 1
ATOM 712 O O . PRO A 1 91 ? 25.615 5.886 -36.932 1.00 74.44 91 PRO A O 1
ATOM 715 N N . PHE A 1 92 ? 25.392 4.437 -35.221 1.00 81.38 92 PHE A N 1
ATOM 716 C CA . PHE A 1 92 ? 24.008 4.063 -35.521 1.00 81.38 92 PHE A CA 1
ATOM 717 C C . PHE A 1 92 ? 23.020 5.164 -35.099 1.00 81.38 92 PHE A C 1
ATOM 719 O O . PHE A 1 92 ? 22.059 5.441 -35.809 1.00 81.38 92 PHE A O 1
ATOM 726 N N . ASP A 1 93 ? 23.295 5.827 -33.974 1.00 85.19 93 ASP A N 1
ATOM 727 C CA . ASP A 1 93 ? 22.532 6.948 -33.419 1.00 85.19 93 ASP A CA 1
ATOM 728 C C . ASP A 1 93 ? 23.505 8.093 -33.063 1.00 85.19 93 ASP A C 1
ATOM 730 O O . ASP A 1 93 ? 23.956 8.189 -31.921 1.00 85.19 93 ASP A O 1
ATOM 734 N N . PRO A 1 94 ? 23.926 8.926 -34.037 1.00 81.38 94 PRO A N 1
ATOM 735 C CA . PRO A 1 94 ? 24.845 10.036 -33.789 1.00 81.38 94 PRO A CA 1
ATOM 736 C C . PRO A 1 94 ? 24.267 11.050 -32.794 1.00 81.38 94 PRO A C 1
ATOM 738 O O . PRO A 1 94 ? 23.054 11.255 -32.731 1.00 81.38 94 PRO A O 1
ATOM 741 N N . TYR A 1 95 ? 25.138 11.754 -32.063 1.00 80.00 95 TYR A N 1
ATOM 742 C CA . TYR A 1 95 ? 24.726 12.890 -31.230 1.00 80.00 95 TYR A CA 1
ATOM 743 C C . TYR A 1 95 ? 23.899 13.878 -32.077 1.00 80.00 95 TYR A C 1
ATOM 7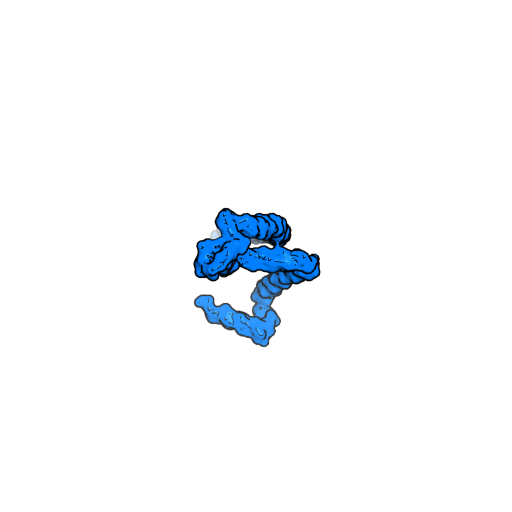45 O O . TYR A 1 95 ? 24.390 14.297 -33.131 1.00 80.00 95 TYR A O 1
ATOM 753 N N . PRO A 1 96 ? 22.658 14.243 -31.683 1.00 81.12 96 PRO A N 1
ATOM 754 C CA . PRO A 1 96 ? 22.078 14.263 -30.327 1.00 81.12 96 PRO A CA 1
ATOM 755 C C . PRO A 1 96 ? 21.220 13.042 -29.891 1.00 81.12 96 PRO A C 1
ATOM 757 O O . PRO A 1 96 ? 20.352 13.193 -29.031 1.00 81.12 96 PRO A O 1
ATOM 760 N N . PHE A 1 97 ? 21.450 11.840 -30.433 1.00 88.00 97 PHE A N 1
ATOM 761 C CA . PHE A 1 97 ? 20.771 10.578 -30.067 1.00 88.00 97 PHE A CA 1
ATOM 762 C C . PHE A 1 97 ? 19.243 10.596 -30.273 1.00 88.00 97 PHE A C 1
ATOM 764 O O . PHE A 1 97 ? 18.455 10.516 -29.322 1.00 88.00 97 PHE A O 1
ATOM 771 N N . ILE A 1 98 ? 18.788 10.758 -31.518 1.00 88.81 98 ILE A N 1
ATOM 772 C CA . ILE A 1 98 ? 17.355 10.905 -31.817 1.00 88.81 98 ILE A CA 1
ATOM 773 C C . ILE A 1 98 ? 16.577 9.604 -31.575 1.00 88.81 98 ILE A C 1
ATOM 775 O O . ILE A 1 98 ? 15.437 9.648 -31.108 1.00 88.81 98 ILE A O 1
ATOM 779 N N . LEU A 1 99 ? 17.192 8.447 -31.850 1.00 89.06 99 LEU A N 1
ATOM 780 C CA . LEU A 1 99 ? 16.537 7.148 -31.691 1.00 89.06 99 LEU A CA 1
ATOM 781 C C . LEU A 1 99 ? 16.380 6.801 -30.215 1.00 89.06 99 LEU A C 1
ATOM 783 O O . LEU A 1 99 ? 15.291 6.405 -29.794 1.00 89.06 99 LEU A O 1
ATOM 787 N N . LEU A 1 100 ? 17.430 7.014 -29.416 1.00 89.94 100 LEU A N 1
ATOM 788 C CA . LEU A 1 100 ? 17.360 6.836 -27.968 1.00 89.94 100 LEU A CA 1
A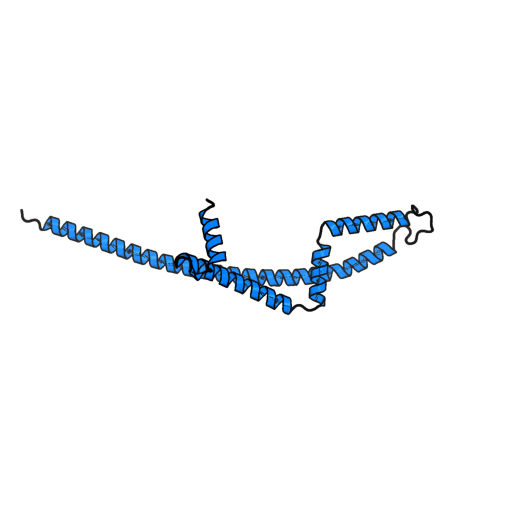TOM 789 C C . LEU A 1 100 ? 16.264 7.717 -27.358 1.00 89.94 100 LEU A C 1
ATOM 791 O O . LEU A 1 100 ? 15.429 7.226 -26.600 1.00 89.94 100 LEU A O 1
ATOM 795 N N . ASN A 1 101 ? 16.214 8.996 -27.737 1.00 91.44 101 ASN A N 1
ATOM 796 C CA . ASN A 1 101 ? 15.183 9.916 -27.258 1.00 91.44 101 ASN A CA 1
ATOM 797 C C . ASN A 1 101 ? 13.767 9.467 -27.644 1.00 91.44 101 ASN A C 1
ATOM 799 O O . ASN A 1 101 ? 12.856 9.540 -26.816 1.00 91.44 101 ASN A O 1
ATOM 803 N N . LEU A 1 102 ? 13.565 8.961 -28.863 1.00 92.50 102 LEU A N 1
ATOM 804 C CA . LEU A 1 102 ? 12.262 8.468 -29.313 1.00 92.50 102 LEU A CA 1
ATOM 805 C C . LEU A 1 102 ? 11.805 7.243 -28.504 1.00 92.50 102 LEU A C 1
ATOM 807 O O . LEU A 1 102 ? 10.654 7.180 -28.058 1.00 92.50 102 LEU A O 1
ATOM 811 N N . VAL A 1 103 ? 12.710 6.286 -28.286 1.00 91.75 103 VAL A N 1
ATOM 812 C CA . VAL A 1 103 ? 12.433 5.069 -27.510 1.00 91.75 103 VAL A CA 1
ATOM 813 C C . VAL A 1 103 ? 12.114 5.417 -26.059 1.00 91.75 103 VAL A C 1
ATOM 815 O O . VAL A 1 103 ? 11.092 4.969 -25.542 1.00 91.75 103 VAL A O 1
ATOM 818 N N . LEU A 1 104 ? 12.934 6.255 -25.416 1.00 92.31 104 LEU A N 1
ATOM 819 C CA . LEU A 1 104 ? 12.714 6.695 -24.036 1.00 92.31 104 LEU A CA 1
ATOM 820 C C . LEU A 1 104 ? 11.386 7.443 -23.877 1.00 92.31 104 LEU A C 1
ATOM 822 O O . LEU A 1 104 ? 10.645 7.172 -22.934 1.00 92.31 104 LEU A O 1
ATOM 826 N N . SER A 1 105 ? 11.052 8.331 -24.816 1.00 94.00 105 SER A N 1
ATOM 827 C CA . SER A 1 105 ? 9.791 9.085 -24.779 1.00 94.00 105 SER A CA 1
ATOM 828 C C . SER A 1 105 ? 8.577 8.162 -24.890 1.00 94.00 105 SER A C 1
ATOM 830 O O . SER A 1 105 ? 7.613 8.303 -24.138 1.00 94.00 105 SER A O 1
ATOM 832 N N . THR A 1 106 ? 8.636 7.174 -25.786 1.00 93.25 106 THR A N 1
ATOM 833 C CA . THR A 1 106 ? 7.557 6.188 -25.960 1.00 93.25 106 THR A CA 1
ATOM 834 C C . THR A 1 106 ? 7.432 5.282 -24.734 1.00 93.25 106 THR A C 1
ATOM 836 O O . THR A 1 106 ? 6.324 5.008 -24.271 1.00 93.25 106 THR A O 1
ATOM 839 N N . LEU A 1 107 ? 8.564 4.858 -24.163 1.00 91.38 107 LEU A N 1
ATOM 840 C CA . LEU A 1 107 ? 8.603 4.048 -22.949 1.00 91.38 107 LEU A CA 1
ATOM 841 C C . LEU A 1 107 ? 7.975 4.796 -21.765 1.00 91.38 107 LEU A C 1
ATOM 843 O O . LEU A 1 107 ? 7.112 4.246 -21.084 1.00 91.38 107 LEU A O 1
ATOM 847 N N . ALA A 1 108 ? 8.351 6.061 -21.561 1.00 90.31 108 ALA A N 1
ATOM 848 C CA . ALA A 1 108 ? 7.799 6.907 -20.507 1.00 90.31 108 ALA A CA 1
ATOM 849 C C . ALA A 1 108 ? 6.288 7.144 -20.685 1.00 90.31 108 ALA A C 1
ATOM 851 O O . ALA A 1 108 ? 5.529 7.057 -19.717 1.00 90.31 108 ALA A O 1
ATOM 852 N N . ALA A 1 109 ? 5.836 7.379 -21.923 1.00 93.69 109 ALA A N 1
ATOM 853 C CA . ALA A 1 109 ? 4.422 7.584 -22.237 1.00 93.69 109 ALA A CA 1
ATOM 854 C C . ALA A 1 109 ? 3.552 6.364 -21.890 1.00 93.69 109 ALA A C 1
ATOM 856 O O . ALA A 1 109 ? 2.426 6.531 -21.427 1.00 93.69 109 ALA A O 1
ATOM 857 N N . ILE A 1 110 ? 4.071 5.145 -22.071 1.00 88.62 110 ILE A N 1
ATOM 858 C CA . ILE A 1 110 ? 3.379 3.902 -21.691 1.00 88.62 110 ILE A CA 1
ATOM 859 C C . ILE A 1 110 ? 3.514 3.625 -20.185 1.00 88.62 110 ILE A C 1
ATOM 861 O O . ILE A 1 110 ? 2.585 3.104 -19.567 1.00 88.62 110 ILE A O 1
ATOM 865 N N . GLN A 1 111 ? 4.637 3.995 -19.563 1.00 88.81 111 GLN A N 1
ATOM 866 C CA . GLN A 1 111 ? 4.856 3.793 -18.128 1.00 88.81 111 GLN A CA 1
ATOM 867 C C . GLN A 1 111 ? 3.900 4.613 -17.257 1.00 88.81 111 GLN A C 1
ATOM 869 O O . GLN A 1 111 ? 3.349 4.069 -16.303 1.00 88.81 111 GLN A O 1
ATOM 874 N N . ALA A 1 112 ? 3.667 5.889 -17.578 1.00 89.75 112 ALA A N 1
ATOM 875 C CA . ALA A 1 112 ? 2.805 6.767 -16.781 1.00 89.75 112 ALA A CA 1
ATOM 876 C C . ALA A 1 112 ? 1.397 6.183 -16.497 1.00 89.75 112 ALA A C 1
ATOM 878 O O . ALA A 1 112 ? 1.026 6.090 -15.324 1.00 89.75 112 ALA A O 1
ATOM 879 N N . PRO A 1 113 ? 0.614 5.720 -17.495 1.00 89.56 113 PRO A N 1
ATOM 880 C CA . PRO A 1 113 ? -0.693 5.115 -17.246 1.00 89.56 113 PRO A CA 1
ATOM 881 C C . PRO A 1 113 ? -0.605 3.765 -16.526 1.00 89.56 113 PRO A C 1
ATOM 883 O O . PRO A 1 113 ? -1.470 3.478 -15.706 1.00 89.56 113 PRO A O 1
ATOM 886 N N . ILE A 1 114 ? 0.429 2.950 -16.768 1.00 86.06 114 ILE A N 1
ATOM 887 C CA . ILE A 1 114 ? 0.636 1.684 -16.038 1.00 86.06 114 ILE A CA 1
ATOM 888 C C . ILE A 1 114 ? 0.848 1.959 -14.546 1.00 86.06 114 ILE A C 1
ATOM 890 O O . ILE A 1 114 ? 0.207 1.332 -13.698 1.00 86.06 114 ILE A O 1
ATOM 894 N N . ILE A 1 115 ? 1.694 2.942 -14.229 1.00 86.75 115 ILE A N 1
ATOM 895 C CA . ILE A 1 115 ? 1.942 3.390 -12.858 1.00 86.75 115 ILE A CA 1
ATOM 896 C C . ILE A 1 115 ? 0.642 3.919 -12.245 1.00 86.75 115 ILE A C 1
ATOM 898 O O . ILE A 1 115 ? 0.274 3.479 -11.159 1.00 86.75 115 ILE A O 1
ATOM 902 N N . MET A 1 116 ? -0.105 4.778 -12.950 1.00 88.38 116 MET A N 1
ATOM 903 C CA . MET A 1 116 ? -1.399 5.283 -12.470 1.00 88.38 116 MET A CA 1
ATOM 904 C C . MET A 1 116 ? -2.423 4.164 -12.239 1.00 88.38 116 MET A C 1
ATOM 906 O O . MET A 1 116 ? -3.171 4.207 -11.268 1.00 88.38 116 MET A O 1
ATOM 910 N N . MET A 1 117 ? -2.467 3.141 -13.096 1.00 84.12 117 MET A N 1
ATOM 911 C CA . MET A 1 117 ? -3.368 1.997 -12.930 1.00 84.12 117 MET A CA 1
ATOM 912 C C . MET A 1 117 ? -3.007 1.144 -11.711 1.00 84.12 117 MET A C 1
ATOM 914 O O . MET A 1 117 ? -3.911 0.642 -11.039 1.00 84.12 117 MET A O 1
ATOM 918 N N . SER A 1 118 ? -1.715 0.956 -11.427 1.00 83.12 118 SER A N 1
ATOM 919 C CA . SER A 1 118 ? -1.260 0.262 -10.216 1.00 83.12 118 SER A CA 1
ATOM 920 C C . SER A 1 118 ? -1.539 1.111 -8.968 1.00 83.12 118 SER A C 1
ATOM 922 O O . SER A 1 118 ? -2.130 0.618 -8.008 1.00 83.12 118 SER A O 1
ATOM 924 N N . GLN A 1 119 ? -1.270 2.421 -9.024 1.00 86.31 119 GLN A N 1
ATOM 925 C CA . GLN A 1 119 ? -1.568 3.369 -7.943 1.00 86.31 119 GLN A CA 1
ATOM 926 C C . GLN A 1 119 ? -3.066 3.459 -7.625 1.00 86.31 119 GLN A C 1
ATOM 928 O O . GLN A 1 119 ? -3.440 3.368 -6.461 1.00 86.31 119 GLN A O 1
ATOM 933 N N . ASN A 1 120 ? -3.939 3.575 -8.631 1.00 85.50 120 ASN A N 1
ATOM 934 C CA . ASN A 1 120 ? -5.392 3.609 -8.429 1.00 85.50 120 ASN A CA 1
ATOM 935 C C . ASN A 1 120 ? -5.904 2.334 -7.746 1.00 85.50 120 ASN A C 1
ATOM 937 O O . ASN A 1 120 ? -6.801 2.396 -6.906 1.00 85.50 120 ASN A O 1
ATOM 941 N N . ARG A 1 121 ? -5.327 1.175 -8.084 1.00 85.06 121 ARG A N 1
ATOM 942 C CA . ARG A 1 121 ? -5.657 -0.103 -7.442 1.00 85.06 121 ARG A CA 1
ATOM 943 C C . ARG A 1 121 ? -5.151 -0.169 -6.009 1.00 85.06 121 ARG A C 1
ATOM 945 O O . ARG A 1 121 ? -5.914 -0.576 -5.137 1.00 85.06 121 ARG A O 1
ATOM 952 N N . GLN A 1 122 ? -3.920 0.262 -5.751 1.00 84.88 122 GLN A N 1
ATOM 953 C CA . GLN A 1 122 ? -3.394 0.323 -4.390 1.00 84.88 122 GLN A CA 1
ATOM 954 C C . GLN A 1 122 ? -4.227 1.273 -3.518 1.00 84.88 122 GLN A C 1
ATOM 956 O O . GLN A 1 122 ? -4.669 0.879 -2.447 1.00 84.88 122 GLN A O 1
ATOM 961 N N . ALA A 1 123 ? -4.574 2.458 -4.025 1.00 88.94 123 ALA A N 1
ATOM 962 C CA . ALA A 1 123 ? -5.427 3.414 -3.322 1.00 88.94 123 ALA A CA 1
ATOM 963 C C . ALA A 1 123 ? -6.833 2.858 -3.025 1.00 88.94 123 ALA A C 1
ATOM 965 O O . ALA A 1 123 ? -7.405 3.137 -1.970 1.00 88.94 123 ALA A O 1
ATOM 966 N N . ALA A 1 124 ? -7.401 2.051 -3.929 1.00 86.31 124 ALA A N 1
ATOM 967 C CA . ALA A 1 124 ? -8.669 1.371 -3.681 1.00 86.31 124 ALA A CA 1
ATOM 968 C C . ALA A 1 124 ? -8.554 0.339 -2.543 1.00 86.31 124 ALA A C 1
ATOM 970 O O . ALA A 1 124 ? -9.421 0.315 -1.667 1.00 86.31 124 ALA A O 1
ATOM 971 N N . LYS A 1 125 ? -7.476 -0.463 -2.516 1.00 85.31 125 LYS A N 1
ATOM 972 C CA . LYS A 1 125 ? -7.183 -1.400 -1.415 1.00 85.31 125 LYS A CA 1
ATOM 973 C C . LYS A 1 125 ? -7.006 -0.656 -0.088 1.00 85.31 125 LYS A C 1
ATOM 975 O O . LYS A 1 125 ? -7.672 -0.993 0.891 1.00 85.31 125 LYS A O 1
ATOM 980 N N . ASP A 1 126 ? -6.189 0.395 -0.081 1.00 87.75 126 ASP A N 1
ATOM 981 C CA . ASP A 1 126 ? -5.905 1.207 1.106 1.00 87.75 126 ASP A CA 1
ATOM 982 C C . ASP A 1 126 ? -7.188 1.847 1.663 1.00 87.75 126 ASP A C 1
ATOM 984 O O . ASP A 1 126 ? -7.409 1.867 2.874 1.00 87.75 126 ASP A O 1
ATOM 988 N N . ARG A 1 127 ? -8.094 2.307 0.786 1.00 88.62 127 ARG A N 1
ATOM 989 C CA . ARG A 1 127 ? -9.394 2.862 1.187 1.00 88.62 127 ARG A CA 1
ATOM 990 C C . ARG A 1 127 ? -10.287 1.828 1.872 1.00 88.62 127 ARG A C 1
ATOM 992 O O . ARG A 1 127 ? -10.911 2.151 2.880 1.00 88.62 127 ARG A O 1
ATOM 999 N N . ILE A 1 128 ? -10.378 0.613 1.330 1.00 85.38 128 ILE A N 1
ATOM 1000 C CA . ILE A 1 128 ? -11.179 -0.466 1.933 1.00 85.38 128 ILE A CA 1
ATOM 1001 C C . ILE A 1 128 ? -10.610 -0.830 3.306 1.00 85.38 128 ILE A C 1
ATOM 1003 O O . ILE A 1 128 ? -11.361 -0.937 4.276 1.00 85.38 128 ILE A O 1
ATOM 1007 N N . GLN A 1 129 ? -9.286 -0.953 3.409 1.00 84.44 129 GLN A N 1
ATOM 1008 C CA . GLN A 1 129 ? -8.626 -1.235 4.678 1.00 84.44 129 GLN A CA 1
ATOM 1009 C C . GLN A 1 129 ? -8.882 -0.130 5.712 1.00 84.44 129 GLN A C 1
ATOM 1011 O O . GLN A 1 129 ? -9.229 -0.436 6.851 1.00 84.44 129 GLN A O 1
ATOM 1016 N N . ALA A 1 130 ? -8.798 1.141 5.311 1.00 86.19 130 ALA A N 1
ATOM 1017 C CA . ALA A 1 130 ? -9.087 2.272 6.189 1.00 86.19 130 ALA A CA 1
ATOM 1018 C C . ALA A 1 130 ? -10.544 2.280 6.686 1.00 86.19 130 ALA A C 1
ATOM 1020 O O . ALA A 1 130 ? -10.788 2.559 7.859 1.00 86.19 130 ALA A O 1
ATOM 1021 N N . LEU A 1 131 ? -11.514 1.943 5.826 1.00 86.56 131 LEU A N 1
ATOM 1022 C CA . LEU A 1 131 ? -12.922 1.819 6.226 1.00 86.56 131 LEU A CA 1
ATOM 1023 C C . LEU A 1 131 ? -13.130 0.687 7.238 1.00 86.56 131 LEU A C 1
ATOM 1025 O O . LEU A 1 131 ? -13.841 0.870 8.223 1.00 86.56 131 LEU A O 1
ATOM 1029 N N . HIS A 1 132 ? -12.487 -0.461 7.024 1.00 83.38 132 HIS A N 1
ATOM 1030 C CA . HIS A 1 132 ? -12.565 -1.580 7.958 1.00 83.38 132 HIS A CA 1
ATOM 1031 C C . HIS A 1 132 ? -11.927 -1.246 9.314 1.00 83.38 132 HIS A C 1
ATOM 1033 O O . HIS A 1 132 ? -12.501 -1.530 10.365 1.00 83.38 132 HIS A O 1
ATOM 1039 N N . ASP A 1 133 ? -10.752 -0.613 9.308 1.00 85.25 133 ASP A N 1
ATOM 1040 C CA . ASP A 1 133 ? -10.085 -0.193 10.540 1.00 85.25 133 ASP A CA 1
ATOM 1041 C C . ASP A 1 133 ? -10.922 0.860 11.293 1.00 85.25 133 ASP A C 1
ATOM 1043 O O . ASP A 1 133 ? -11.021 0.799 12.521 1.00 85.25 133 ASP A O 1
ATOM 1047 N N . TYR A 1 134 ? -11.604 1.759 10.573 1.00 86.25 134 TYR A N 1
ATOM 1048 C CA . TYR A 1 134 ? -12.565 2.700 11.154 1.00 86.25 134 TYR A CA 1
ATOM 1049 C C . TYR A 1 134 ? -13.752 1.991 11.824 1.00 86.25 134 TYR A C 1
ATOM 1051 O O . TYR A 1 134 ? -14.089 2.314 12.963 1.00 86.25 134 TYR A O 1
ATOM 1059 N N . GLU A 1 135 ? -14.354 0.996 11.168 1.00 86.69 135 GLU A N 1
ATOM 1060 C CA . GLU A 1 135 ? -15.466 0.219 11.733 1.00 86.69 135 GLU A CA 1
ATOM 1061 C C . GLU A 1 135 ? -15.056 -0.506 13.023 1.00 86.69 135 GLU A C 1
ATOM 1063 O O . GLU A 1 135 ? -15.773 -0.469 14.027 1.00 86.69 135 GLU A O 1
ATOM 1068 N N . VAL A 1 136 ? -13.871 -1.126 13.030 1.00 86.12 136 VAL A N 1
ATOM 1069 C CA . VAL A 1 136 ? -13.339 -1.783 14.229 1.00 86.12 136 VAL A CA 1
ATOM 1070 C C . VAL A 1 136 ? -13.107 -0.772 15.350 1.00 86.12 136 VAL A C 1
ATOM 1072 O O . VAL A 1 136 ? -13.432 -1.068 16.501 1.00 86.12 136 VAL A O 1
ATOM 1075 N N . ASN A 1 137 ? -12.577 0.412 15.034 1.00 86.31 137 ASN A N 1
ATOM 1076 C CA . ASN A 1 137 ? -12.358 1.460 16.025 1.00 86.31 137 ASN A CA 1
ATOM 1077 C C . ASN A 1 137 ? -13.678 1.958 16.631 1.00 86.31 137 ASN A C 1
ATOM 1079 O O . ASN A 1 137 ? -13.787 2.052 17.850 1.00 86.31 137 ASN A O 1
ATOM 1083 N N . LEU A 1 138 ? -14.700 2.194 15.803 1.00 89.25 138 LEU A N 1
ATOM 1084 C CA . LEU A 1 138 ? -16.027 2.600 16.270 1.00 89.25 138 LEU A CA 1
ATOM 1085 C C . LEU A 1 138 ? -16.654 1.530 17.174 1.00 89.25 138 LEU A C 1
ATOM 1087 O O . LEU A 1 138 ? -17.213 1.835 18.226 1.00 89.25 138 LEU A O 1
ATOM 1091 N N . LYS A 1 139 ? -16.530 0.253 16.796 1.00 89.25 139 LYS A N 1
ATOM 1092 C CA . LYS A 1 139 ? -17.008 -0.858 17.624 1.00 89.25 139 LYS A CA 1
ATOM 1093 C C . LYS A 1 139 ? -16.290 -0.909 18.973 1.00 89.25 139 LYS A C 1
ATOM 1095 O O . LYS A 1 139 ? -16.942 -1.114 19.995 1.00 89.25 139 LYS A O 1
ATOM 1100 N N . ALA A 1 140 ? -14.972 -0.713 18.977 1.00 89.44 140 ALA A N 1
ATOM 1101 C CA . ALA A 1 140 ? -14.187 -0.658 20.203 1.00 89.44 140 ALA A CA 1
ATOM 1102 C C . ALA A 1 140 ? -14.606 0.526 21.088 1.00 89.44 140 ALA A C 1
ATOM 1104 O O . ALA A 1 140 ? -14.737 0.358 22.295 1.00 89.44 140 ALA A O 1
ATOM 1105 N N . GLU A 1 141 ? -14.877 1.694 20.503 1.00 93.44 141 GLU A N 1
ATOM 1106 C CA . GLU A 1 141 ? -15.373 2.868 21.227 1.00 93.44 141 GLU A CA 1
ATOM 1107 C C . GLU A 1 141 ? -16.716 2.584 21.918 1.00 93.44 141 GLU A C 1
ATOM 1109 O O . GLU A 1 141 ? -16.852 2.811 23.120 1.00 93.44 141 GLU A O 1
ATOM 1114 N N . VAL A 1 142 ? -17.677 1.990 21.203 1.00 92.75 142 VAL A N 1
ATOM 1115 C CA . VAL A 1 142 ? -18.973 1.583 21.779 1.00 92.75 142 VAL A CA 1
ATOM 1116 C C . VAL A 1 142 ? -18.792 0.564 22.908 1.00 92.75 142 VAL A C 1
ATOM 1118 O O . VAL A 1 142 ? -19.442 0.666 23.950 1.00 92.75 142 VAL A O 1
ATOM 1121 N N . GLU A 1 143 ? -17.903 -0.415 22.733 1.00 92.44 143 GLU A N 1
ATOM 1122 C CA . GLU A 1 143 ? -17.616 -1.421 23.759 1.00 92.44 143 GLU A CA 1
ATOM 1123 C C . GLU A 1 143 ? -16.963 -0.800 25.005 1.00 92.44 143 GLU A C 1
ATOM 1125 O O . GLU A 1 143 ? -17.324 -1.159 26.127 1.00 92.44 143 GLU A O 1
ATOM 1130 N N . ILE A 1 144 ? -16.069 0.179 24.834 1.00 93.12 144 ILE A N 1
ATOM 1131 C CA . ILE A 1 144 ? -15.457 0.933 25.938 1.00 93.12 144 ILE A CA 1
ATOM 1132 C C . ILE A 1 144 ? -16.516 1.716 26.716 1.00 93.12 144 ILE A C 1
ATOM 1134 O O . ILE A 1 144 ? -16.522 1.653 27.945 1.00 93.12 144 ILE A O 1
ATOM 1138 N N . VAL A 1 145 ? -17.432 2.408 26.031 1.00 94.56 145 VAL A N 1
ATOM 1139 C CA . VAL A 1 145 ? -18.532 3.135 26.688 1.00 94.56 145 VAL A CA 1
ATOM 1140 C C . VAL A 1 145 ? -19.419 2.170 27.477 1.00 94.56 145 VAL A C 1
ATOM 1142 O O . VAL A 1 145 ? -19.697 2.404 28.651 1.00 94.56 145 VAL A O 1
ATOM 1145 N N . ALA A 1 146 ? -19.786 1.027 26.892 1.00 93.50 146 ALA A N 1
ATOM 1146 C CA . ALA A 1 146 ? -20.582 0.015 27.586 1.00 93.50 146 ALA A CA 1
ATOM 1147 C C . ALA A 1 146 ? -19.861 -0.573 28.817 1.00 93.50 146 ALA A C 1
ATOM 1149 O O . ALA A 1 146 ? -20.488 -0.859 29.842 1.00 93.50 146 ALA A O 1
ATOM 1150 N N . LEU A 1 147 ? -18.538 -0.755 28.738 1.00 94.62 147 LEU A N 1
ATOM 1151 C CA . LEU A 1 147 ? -17.717 -1.167 29.877 1.00 94.62 147 LEU A CA 1
ATOM 1152 C C . LEU A 1 147 ? -17.653 -0.083 30.958 1.00 94.62 147 LEU A C 1
ATOM 1154 O O . LEU A 1 147 ? -17.702 -0.426 32.141 1.00 94.62 147 LEU A O 1
ATOM 1158 N N . HIS A 1 148 ? -17.580 1.191 30.572 1.00 95.00 148 HIS A N 1
ATOM 1159 C CA . HIS A 1 148 ? -17.597 2.326 31.493 1.00 95.00 148 HIS A CA 1
ATOM 1160 C C . HIS A 1 148 ? -18.918 2.389 32.267 1.00 95.00 148 HIS A C 1
ATOM 1162 O O . HIS A 1 148 ? -18.903 2.347 33.494 1.00 95.00 148 HIS A O 1
ATOM 1168 N N . ASP A 1 149 ? -20.055 2.317 31.570 1.00 94.88 149 ASP A N 1
ATOM 1169 C CA . ASP A 1 149 ? -21.384 2.283 32.193 1.00 94.88 149 ASP A CA 1
ATOM 1170 C C . ASP A 1 149 ? -21.530 1.117 33.178 1.00 94.88 149 ASP A C 1
ATOM 1172 O O . ASP A 1 149 ? -22.125 1.239 34.254 1.00 94.88 149 ASP A O 1
ATOM 1176 N N . LYS A 1 150 ? -20.994 -0.056 32.820 1.00 94.00 150 LYS A N 1
ATOM 1177 C CA . LYS A 1 150 ? -21.011 -1.226 33.701 1.00 94.00 150 LYS A CA 1
ATOM 1178 C C . LYS A 1 150 ? -20.140 -1.011 34.939 1.00 94.00 150 LYS A C 1
ATOM 1180 O O . LYS A 1 150 ? -20.541 -1.419 36.029 1.00 94.00 150 LYS A O 1
ATOM 1185 N N . LEU A 1 151 ? -18.971 -0.393 34.781 1.00 95.44 151 LEU A N 1
ATOM 1186 C CA . LEU A 1 151 ? -18.070 -0.073 35.885 1.00 95.44 151 LEU A CA 1
ATOM 1187 C C . LEU A 1 151 ? -18.701 0.942 36.842 1.00 95.44 151 LEU A C 1
ATOM 1189 O O . LEU A 1 151 ? -18.644 0.737 38.054 1.00 95.44 151 LEU A O 1
ATOM 1193 N N . ASP A 1 152 ? -19.350 1.976 36.311 1.00 95.31 152 ASP A N 1
ATOM 1194 C CA . ASP A 1 152 ? -20.034 2.997 37.103 1.00 95.31 152 ASP A CA 1
ATOM 1195 C C . ASP A 1 152 ? -21.185 2.400 37.910 1.00 95.31 152 ASP A C 1
ATOM 1197 O O . ASP A 1 152 ? -21.294 2.645 39.111 1.00 95.31 152 ASP A O 1
ATOM 1201 N N . ARG A 1 153 ? -21.987 1.517 37.303 1.00 93.69 153 ARG A N 1
ATOM 1202 C CA . ARG A 1 153 ? -23.050 0.794 38.021 1.00 93.69 153 ARG A CA 1
ATOM 1203 C C . ARG A 1 153 ? -22.506 -0.034 39.184 1.00 93.69 153 ARG A C 1
ATOM 1205 O O . ARG A 1 153 ? -23.085 0.004 40.269 1.00 93.69 153 ARG A O 1
ATOM 1212 N N . LEU A 1 154 ? -21.407 -0.763 38.978 1.00 94.44 154 LEU A N 1
ATOM 1213 C CA . LEU A 1 154 ? -20.766 -1.548 40.040 1.00 94.44 154 LEU A CA 1
ATOM 1214 C C . LEU A 1 154 ? -20.215 -0.639 41.147 1.00 94.44 154 LEU A C 1
ATOM 1216 O O . LEU A 1 154 ? -20.475 -0.876 42.323 1.00 94.44 154 LEU A O 1
ATOM 1220 N N . ARG A 1 155 ? -19.539 0.455 40.775 1.00 94.31 155 ARG A N 1
ATOM 1221 C CA . ARG A 1 155 ? -19.044 1.479 41.709 1.00 94.31 155 ARG A CA 1
ATOM 1222 C C . ARG A 1 155 ? -20.168 2.066 42.564 1.00 94.31 155 ARG A C 1
ATOM 1224 O O . ARG A 1 155 ? -19.998 2.196 43.774 1.00 94.31 155 ARG A O 1
ATOM 1231 N N . SER A 1 156 ? -21.308 2.409 41.963 1.00 94.31 156 SER A N 1
ATOM 1232 C CA . SER A 1 156 ? -22.464 2.940 42.691 1.00 94.31 156 SER A CA 1
ATOM 1233 C C . SER A 1 156 ? -23.069 1.913 43.650 1.00 94.31 156 SER A C 1
ATOM 1235 O O . SER A 1 156 ? -23.422 2.274 44.771 1.00 94.31 156 SER A O 1
ATOM 1237 N N . GLN A 1 157 ? -23.159 0.640 43.247 1.00 93.06 157 GLN A N 1
ATOM 1238 C CA . GLN A 1 157 ? -23.641 -0.444 44.113 1.00 93.06 157 GLN A CA 1
ATOM 1239 C C . GLN A 1 157 ? -22.720 -0.669 45.316 1.00 93.06 157 GLN A C 1
ATOM 1241 O O . GLN A 1 157 ? -23.199 -0.739 46.449 1.00 93.06 157 GLN A O 1
ATOM 1246 N N . ASP A 1 158 ? -21.407 -0.724 45.088 1.00 94.25 158 ASP A N 1
ATOM 1247 C CA . ASP A 1 158 ? -20.414 -0.896 46.150 1.00 94.25 158 ASP A CA 1
ATOM 1248 C C . ASP A 1 158 ? -20.438 0.275 47.137 1.00 94.25 158 ASP A C 1
ATOM 1250 O O . ASP A 1 158 ? -20.390 0.067 48.353 1.00 94.25 158 ASP A O 1
ATOM 1254 N N . LEU A 1 159 ? -20.565 1.506 46.626 1.00 95.19 159 LEU A N 1
ATOM 1255 C CA . LEU A 1 159 ? -20.670 2.704 47.455 1.00 95.19 159 LEU A CA 1
ATOM 1256 C C . LEU A 1 159 ? -21.958 2.701 48.286 1.00 95.19 159 LEU A C 1
ATOM 1258 O O . LEU A 1 159 ? -21.896 2.932 49.492 1.00 95.19 159 LEU A O 1
ATOM 1262 N N . ALA A 1 160 ? -23.106 2.378 47.683 1.00 93.69 160 ALA A N 1
ATOM 1263 C CA . ALA A 1 160 ? -24.375 2.269 48.402 1.00 93.69 160 ALA A CA 1
ATOM 1264 C C . ALA A 1 160 ? -24.309 1.200 49.509 1.00 93.69 160 ALA A C 1
ATOM 1266 O O . ALA A 1 160 ? -24.722 1.443 50.643 1.00 93.69 160 ALA A O 1
ATOM 1267 N N . ALA A 1 161 ? -23.708 0.042 49.222 1.00 93.25 161 ALA A N 1
ATOM 1268 C CA . ALA A 1 161 ? -23.506 -1.017 50.208 1.00 93.25 161 ALA A CA 1
ATOM 1269 C C . ALA A 1 161 ? -22.516 -0.622 51.322 1.00 93.25 161 ALA A C 1
ATOM 1271 O O . ALA A 1 161 ? -22.617 -1.101 52.455 1.00 93.25 161 ALA A O 1
A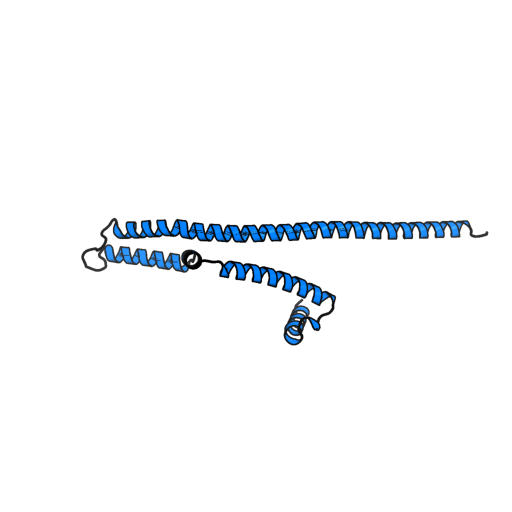TOM 1272 N N . ALA A 1 162 ? -21.522 0.218 51.023 1.00 93.19 162 ALA A N 1
ATOM 1273 C CA . ALA A 1 162 ? -20.617 0.769 52.027 1.00 93.19 162 ALA A CA 1
ATOM 1274 C C . ALA A 1 162 ? -21.336 1.766 52.950 1.00 93.19 162 ALA A C 1
ATOM 1276 O O . ALA A 1 162 ? -21.192 1.656 54.167 1.00 93.19 162 ALA A O 1
ATOM 1277 N N . VAL A 1 163 ? -22.151 2.671 52.394 1.00 94.62 163 VAL A N 1
ATOM 1278 C CA . VAL A 1 163 ? -22.952 3.641 53.163 1.00 94.62 163 VAL A CA 1
ATOM 1279 C C . VAL A 1 163 ? -23.933 2.925 54.093 1.00 94.62 163 VAL A C 1
ATOM 1281 O O . VAL A 1 163 ? -23.899 3.168 55.296 1.00 94.62 163 VAL A O 1
ATOM 1284 N N . ALA A 1 164 ? -24.698 1.954 53.587 1.00 92.50 164 ALA A N 1
ATOM 1285 C CA . ALA A 1 164 ? -25.644 1.185 54.401 1.00 92.50 164 ALA A CA 1
ATOM 1286 C C . ALA A 1 164 ? -24.963 0.441 55.571 1.00 92.50 164 ALA A C 1
ATOM 1288 O O . ALA A 1 164 ? -25.502 0.352 56.674 1.00 92.50 164 ALA A O 1
ATOM 1289 N N . ARG A 1 165 ? -23.736 -0.068 55.368 1.00 93.38 165 ARG A N 1
ATOM 1290 C CA . ARG A 1 165 ? -22.934 -0.676 56.448 1.00 93.38 165 ARG A CA 1
ATOM 1291 C C . ARG A 1 165 ? -22.508 0.331 57.513 1.00 93.38 165 ARG A C 1
ATOM 1293 O O . ARG A 1 165 ? -22.408 -0.042 58.681 1.00 93.38 165 ARG A O 1
ATOM 1300 N N . ILE A 1 166 ? -22.205 1.567 57.121 1.00 93.94 166 ILE A N 1
ATOM 1301 C CA . ILE A 1 166 ? -21.848 2.636 58.060 1.00 93.94 166 ILE A CA 1
ATOM 1302 C C . ILE A 1 166 ? -23.079 3.039 58.874 1.00 93.94 166 ILE A C 1
ATOM 1304 O O . ILE A 1 166 ? -22.983 3.092 60.098 1.00 93.94 166 ILE A O 1
ATOM 1308 N N . GLU A 1 167 ? -24.228 3.241 58.226 1.00 91.88 167 GLU A N 1
ATOM 1309 C CA . GLU A 1 167 ? -25.491 3.586 58.895 1.00 91.88 167 GLU A CA 1
ATOM 1310 C C . GLU A 1 167 ? -25.886 2.531 59.934 1.00 91.88 167 GLU A C 1
ATOM 1312 O O . GLU A 1 167 ? -26.059 2.864 61.107 1.00 91.88 167 GLU A O 1
ATOM 1317 N N . GLY A 1 168 ? -25.881 1.246 59.562 1.00 90.00 168 GLY A N 1
ATOM 1318 C CA . GLY A 1 168 ? -26.195 0.165 60.504 1.00 90.00 168 GLY A CA 1
ATOM 1319 C C . GLY A 1 168 ? -25.229 0.083 61.697 1.00 90.00 168 GLY A C 1
ATOM 1320 O O . GLY A 1 168 ? -25.638 -0.234 62.814 1.00 90.00 168 GLY A O 1
ATOM 1321 N N . ARG A 1 169 ? -23.940 0.412 61.507 1.00 89.12 169 ARG A N 1
ATOM 1322 C CA . ARG A 1 169 ? -22.969 0.491 62.618 1.00 89.12 169 ARG A CA 1
ATOM 1323 C C . ARG A 1 169 ? -23.243 1.669 63.548 1.00 89.12 169 ARG A C 1
ATOM 1325 O O . ARG A 1 169 ? -23.035 1.531 64.751 1.00 89.12 169 ARG A O 1
ATOM 1332 N N . ILE A 1 170 ? -23.670 2.811 63.012 1.00 90.75 170 ILE A N 1
ATOM 1333 C CA . ILE A 1 170 ? -24.023 3.987 63.817 1.00 90.75 170 ILE A CA 1
ATOM 1334 C C . ILE A 1 170 ? -25.268 3.687 64.656 1.00 90.75 170 ILE A C 1
ATOM 1336 O O . ILE A 1 170 ? -25.248 3.917 65.862 1.00 90.75 170 ILE A O 1
ATOM 1340 N N . GLU A 1 171 ? -26.314 3.108 64.062 1.00 88.56 171 GLU A N 1
ATOM 1341 C CA . GLU A 1 171 ? -27.536 2.741 64.789 1.00 88.56 171 GLU A CA 1
ATOM 1342 C C . GLU A 1 171 ? -27.266 1.753 65.927 1.00 88.56 171 GLU A C 1
ATOM 1344 O O . GLU A 1 171 ? -27.775 1.937 67.035 1.00 88.56 171 GLU A O 1
ATOM 1349 N N . ALA A 1 172 ? -26.414 0.753 65.683 1.00 85.75 172 ALA A N 1
ATOM 1350 C CA . ALA A 1 172 ? -26.008 -0.213 66.699 1.00 85.75 172 ALA A CA 1
ATOM 1351 C C . ALA A 1 172 ? -25.266 0.443 67.877 1.00 85.75 172 ALA A C 1
ATOM 1353 O O . ALA A 1 172 ? -25.478 0.047 69.020 1.00 85.75 172 ALA A O 1
ATOM 1354 N N . LEU A 1 173 ? -24.429 1.458 67.621 1.00 84.88 173 LEU A N 1
ATOM 1355 C CA . LEU A 1 173 ? -23.732 2.217 68.668 1.00 84.88 173 LEU A CA 1
ATOM 1356 C C . LEU A 1 173 ? -24.675 3.136 69.461 1.00 84.88 173 LEU A C 1
ATOM 1358 O O . LEU A 1 173 ? -24.440 3.367 70.644 1.00 84.88 173 LEU A O 1
ATOM 1362 N N . LEU A 1 174 ? -25.740 3.642 68.833 1.00 78.81 174 LEU A N 1
ATOM 1363 C CA . LEU A 1 174 ? -26.743 4.486 69.493 1.00 78.81 174 LEU A CA 1
ATOM 1364 C C . LEU A 1 174 ? -27.733 3.685 70.356 1.00 78.81 174 LEU A C 1
ATOM 1366 O O . LEU A 1 174 ? -28.269 4.232 71.315 1.00 78.81 174 LEU A O 1
ATOM 1370 N N . HIS A 1 175 ? -27.954 2.402 70.050 1.00 77.12 175 HIS A N 1
ATOM 1371 C CA . HIS A 1 175 ? -28.855 1.513 70.797 1.00 77.12 175 HIS A CA 1
ATOM 1372 C C . HIS A 1 175 ? -28.158 0.674 71.880 1.00 77.12 175 HIS A C 1
ATOM 1374 O O . HIS A 1 175 ? -28.792 -0.210 72.456 1.00 77.12 175 HIS A O 1
ATOM 1380 N N . VAL A 1 176 ? -26.879 0.929 72.187 1.00 57.91 176 VAL A N 1
ATOM 1381 C CA . VAL A 1 176 ? -26.193 0.267 73.309 1.00 57.91 176 VAL A CA 1
ATOM 1382 C C . VAL A 1 176 ? -26.869 0.702 74.620 1.00 57.91 176 VAL A C 1
ATOM 1384 O O . VAL A 1 176 ? -26.803 1.887 74.963 1.00 57.91 176 VAL A O 1
ATOM 1387 N N . PRO A 1 177 ? -27.530 -0.208 75.364 1.00 57.31 177 PRO A N 1
ATOM 1388 C CA . PRO A 1 177 ? -28.082 0.131 76.667 1.00 57.31 177 PRO A CA 1
ATOM 1389 C C . PRO A 1 177 ? -26.929 0.458 77.627 1.00 57.31 177 PRO A C 1
ATOM 1391 O O . PRO A 1 177 ? -25.939 -0.273 77.664 1.00 57.31 177 PRO A O 1
ATOM 1394 N N . ARG A 1 178 ? -27.049 1.580 78.351 1.00 50.00 178 ARG A N 1
ATOM 1395 C CA . ARG A 1 178 ? -26.088 1.997 79.386 1.00 50.00 178 ARG A CA 1
ATOM 1396 C C . ARG A 1 178 ? -26.094 1.060 80.585 1.00 50.00 178 ARG A C 1
ATOM 1398 O O . ARG A 1 178 ? -27.200 0.605 80.953 1.00 50.00 178 ARG A O 1
#

Radius of gyration: 34.57 Å; chains: 1; bounding box: 64×44×118 Å